Protein AF-A0A6A8AF28-F1 (afdb_monomer)

pLDDT: mean 76.99, std 12.39, range [39.91, 90.81]

Sequence (117 aa):
MWQNNVPKPSRSRRAYLQQAMFILSGMAVAGGFLVYVTRYDGDPLWLLAAALALLVPCGQNLMFAYEACNATILSLDNPIIIVLSLVLLLLMLPLLAFFFLATMLMQAARAPSSPGP

Organism: NCBI:txid2663029

Solvent-accessible surface area (backbone atoms only — not comparable to full-atom values): 6530 Å² total; per-residue (Å²): 136,78,75,82,81,61,82,76,66,90,60,58,26,66,58,30,48,53,49,29,50,42,35,52,51,18,50,53,51,21,48,50,33,49,48,40,33,75,74,66,75,35,63,71,68,40,56,57,52,20,51,51,39,39,43,64,50,42,34,73,64,45,48,59,52,42,57,64,42,46,71,53,51,78,70,51,94,48,70,65,59,53,54,52,51,51,53,53,47,60,71,44,41,66,62,49,48,54,51,52,36,50,51,27,49,55,41,30,72,70,22,65,95,62,85,78,131

Structure (mmCIF, N/CA/C/O backbone):
data_AF-A0A6A8AF28-F1
#
_entry.id   AF-A0A6A8AF28-F1
#
loop_
_atom_site.group_PDB
_atom_site.id
_atom_site.type_symbol
_atom_site.label_atom_id
_atom_site.label_alt_id
_atom_site.label_comp_id
_atom_site.label_asym_id
_atom_site.label_entity_id
_atom_site.label_seq_id
_atom_site.pdbx_PDB_ins_code
_atom_site.Cartn_x
_atom_site.Cartn_y
_atom_site.Cartn_z
_atom_site.occupancy
_atom_site.B_iso_or_equiv
_atom_site.auth_seq_id
_atom_site.auth_comp_id
_atom_site.auth_asym_id
_atom_site.auth_atom_id
_atom_site.pdbx_PDB_model_num
ATOM 1 N N . MET A 1 1 ? -3.871 -10.413 29.870 1.00 39.91 1 MET A 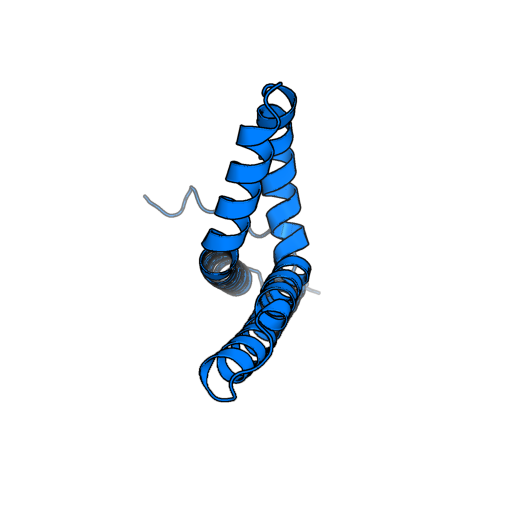N 1
ATOM 2 C CA . MET A 1 1 ? -3.239 -9.079 30.027 1.00 39.91 1 MET A CA 1
ATOM 3 C C . MET A 1 1 ? -2.865 -8.376 28.705 1.00 39.91 1 MET A C 1
ATOM 5 O O . MET A 1 1 ? -2.255 -7.324 28.765 1.00 39.91 1 MET A O 1
ATOM 9 N N . TRP A 1 2 ? -3.274 -8.855 27.516 1.00 42.66 2 TRP A N 1
ATOM 10 C CA . TRP A 1 2 ? -2.951 -8.211 26.219 1.00 42.66 2 TRP A CA 1
ATOM 11 C C . TRP A 1 2 ? -4.038 -7.260 25.670 1.00 42.66 2 TRP A C 1
ATOM 13 O O . TRP A 1 2 ? -3.865 -6.657 24.617 1.00 42.66 2 TRP A O 1
ATOM 23 N N . GLN A 1 3 ? -5.176 -7.112 26.359 1.00 44.81 3 GLN A N 1
ATOM 24 C CA . GLN A 1 3 ? -6.304 -6.305 25.870 1.00 44.81 3 GLN A CA 1
ATOM 25 C C . GLN A 1 3 ? -6.135 -4.788 26.069 1.00 44.81 3 GLN A C 1
ATOM 27 O O . GLN A 1 3 ? -6.837 -4.027 25.411 1.00 44.81 3 GLN A O 1
ATOM 32 N N . ASN A 1 4 ? -5.193 -4.340 26.908 1.00 45.94 4 ASN A N 1
ATOM 33 C CA . ASN A 1 4 ? -5.096 -2.930 27.311 1.00 45.94 4 ASN A CA 1
ATOM 34 C C . ASN A 1 4 ? -4.277 -2.033 26.365 1.00 45.94 4 ASN A C 1
ATOM 36 O O . ASN A 1 4 ? -4.370 -0.818 26.487 1.00 45.94 4 ASN A O 1
ATOM 40 N N . ASN A 1 5 ? -3.525 -2.594 25.411 1.00 57.06 5 ASN A N 1
ATOM 41 C CA . ASN A 1 5 ? -2.678 -1.805 24.500 1.00 57.06 5 ASN A CA 1
ATOM 42 C C . ASN A 1 5 ? -3.291 -1.579 23.113 1.00 57.06 5 ASN A C 1
ATOM 44 O O . ASN A 1 5 ? -2.654 -0.970 22.257 1.00 57.06 5 ASN A O 1
ATOM 48 N N . VAL A 1 6 ? -4.506 -2.074 22.853 1.00 57.19 6 VAL A N 1
ATOM 49 C CA . VAL A 1 6 ? -5.148 -1.834 21.556 1.00 57.19 6 VAL A CA 1
ATOM 50 C C . VAL A 1 6 ? -5.965 -0.545 21.641 1.00 57.19 6 VAL A C 1
ATOM 52 O O . VAL A 1 6 ? -6.866 -0.472 22.482 1.00 57.19 6 VAL A O 1
ATOM 55 N N . PRO A 1 7 ? -5.686 0.461 20.793 1.00 63.12 7 PRO A N 1
ATOM 56 C CA . PRO A 1 7 ? -6.387 1.736 20.836 1.00 63.12 7 PRO A CA 1
ATOM 57 C C . PRO A 1 7 ? -7.897 1.536 20.675 1.00 63.12 7 PRO A C 1
ATOM 59 O O . PRO A 1 7 ? -8.357 0.760 19.831 1.00 63.12 7 PRO 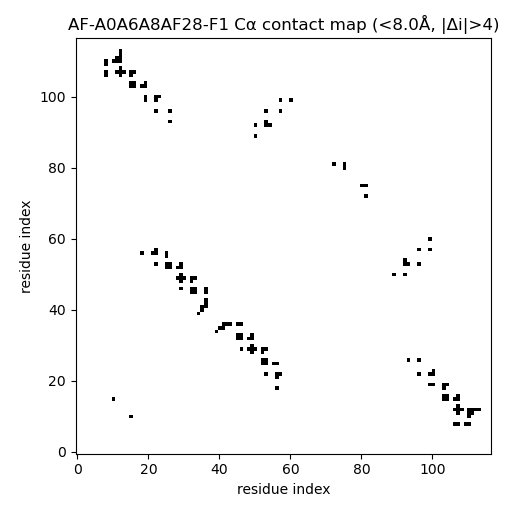A O 1
ATOM 62 N N . LYS A 1 8 ? -8.674 2.232 21.514 1.00 67.31 8 LYS A N 1
ATOM 63 C CA . LYS A 1 8 ? -10.135 2.270 21.392 1.00 67.31 8 LYS A CA 1
ATOM 64 C C . LYS A 1 8 ? -10.510 2.886 20.034 1.00 67.31 8 LYS A C 1
ATOM 66 O O . LYS A 1 8 ? -9.843 3.828 19.605 1.00 67.31 8 LYS A O 1
ATOM 71 N N . PRO A 1 9 ? -11.555 2.376 19.358 1.00 64.00 9 PRO A N 1
ATOM 72 C CA . PRO A 1 9 ? -11.975 2.901 18.064 1.00 64.00 9 PRO A CA 1
ATOM 73 C C . PRO A 1 9 ? -12.363 4.379 18.198 1.00 64.00 9 PRO A C 1
ATOM 75 O O . PRO A 1 9 ? -13.214 4.728 19.013 1.00 64.00 9 PRO A O 1
ATOM 78 N N . SER A 1 10 ? -11.720 5.240 17.409 1.00 69.56 10 SER A N 1
ATOM 79 C CA . SER A 1 10 ? -11.935 6.694 17.405 1.00 69.56 10 SER A CA 1
ATOM 80 C C . SER A 1 10 ? -12.983 7.141 16.384 1.00 69.56 10 SER A C 1
ATOM 82 O O . SER A 1 10 ? -13.459 8.273 16.439 1.00 69.56 10 SER A O 1
ATOM 84 N N . ARG A 1 11 ? -13.346 6.261 15.442 1.00 73.25 11 ARG A N 1
ATOM 85 C CA . ARG A 1 11 ? -14.316 6.518 14.369 1.00 73.25 11 ARG A CA 1
ATOM 86 C C . ARG A 1 11 ? -15.479 5.527 14.411 1.00 73.25 11 ARG A C 1
ATOM 88 O O . ARG A 1 11 ? -15.423 4.484 15.061 1.00 73.25 11 ARG A O 1
ATOM 95 N N . SER A 1 12 ? -16.547 5.847 13.681 1.00 79.56 12 SER A N 1
ATOM 96 C CA . SER A 1 12 ? -17.684 4.942 13.509 1.00 79.56 12 SER A CA 1
ATOM 97 C C . SER A 1 12 ? -17.285 3.697 12.707 1.00 79.56 12 SER A C 1
ATOM 99 O O . SER A 1 12 ? -16.434 3.751 11.816 1.00 79.56 12 SER A O 1
ATOM 101 N N . ARG A 1 13 ? -17.948 2.563 12.974 1.00 80.56 13 ARG A N 1
ATOM 102 C CA . ARG A 1 13 ? -17.718 1.291 12.265 1.00 80.56 13 ARG A CA 1
ATOM 103 C C . ARG A 1 13 ? -17.780 1.431 10.739 1.00 80.56 13 ARG A C 1
ATOM 105 O O . ARG A 1 13 ? -16.998 0.802 10.033 1.00 80.56 13 ARG A O 1
ATOM 112 N N . ARG A 1 14 ? -18.686 2.279 10.234 1.00 83.19 14 ARG A N 1
ATOM 113 C CA . ARG A 1 14 ? -18.848 2.547 8.796 1.00 83.19 14 ARG A CA 1
ATOM 114 C C . ARG A 1 14 ? -17.599 3.173 8.179 1.00 83.19 14 ARG A C 1
ATOM 116 O O . ARG A 1 14 ? -17.202 2.746 7.104 1.00 83.19 14 ARG A O 1
ATOM 123 N N . ALA A 1 15 ? -16.959 4.118 8.868 1.00 81.94 15 ALA A N 1
ATOM 124 C CA . ALA A 1 15 ? -15.741 4.752 8.371 1.00 81.94 15 ALA A CA 1
ATOM 125 C C . ALA A 1 15 ? -14.594 3.736 8.228 1.00 81.94 15 ALA A C 1
ATOM 127 O O . ALA A 1 15 ? -13.911 3.722 7.208 1.00 81.94 15 ALA A O 1
ATOM 128 N N . TYR A 1 16 ? -14.437 2.832 9.203 1.00 81.62 16 TYR A N 1
ATOM 129 C CA . TYR A 1 16 ? -13.433 1.764 9.136 1.00 81.62 16 TYR A CA 1
ATOM 130 C C . TYR A 1 16 ? -13.690 0.776 7.999 1.00 81.62 16 TYR A C 1
ATOM 132 O O . TYR A 1 16 ? -12.762 0.411 7.282 1.00 81.62 16 TYR A O 1
ATOM 140 N N . LEU A 1 17 ? -14.947 0.371 7.796 1.00 85.00 17 LEU A N 1
ATOM 141 C CA . LEU A 1 17 ? -15.315 -0.514 6.689 1.00 85.00 17 LEU A CA 1
ATOM 142 C C . LEU A 1 17 ? -15.129 0.161 5.328 1.00 85.00 17 LEU A C 1
ATOM 144 O O . LEU A 1 17 ? -14.629 -0.473 4.405 1.00 85.00 17 LEU A O 1
ATOM 148 N N . GLN A 1 18 ? -15.480 1.441 5.202 1.00 88.00 18 GLN A N 1
ATOM 149 C CA . GLN A 1 18 ? -15.272 2.194 3.967 1.00 88.00 18 GLN A CA 1
ATOM 150 C C . GLN A 1 18 ? -13.779 2.315 3.639 1.00 88.00 18 GLN A C 1
ATOM 152 O O . GLN A 1 18 ? -13.383 2.099 2.496 1.00 88.00 18 GLN A O 1
ATOM 157 N N . GLN A 1 19 ? -12.939 2.579 4.643 1.00 84.94 19 GLN A N 1
ATOM 158 C CA . GLN A 1 19 ? -11.491 2.636 4.461 1.00 84.94 19 GLN A CA 1
ATOM 159 C C . GLN A 1 19 ? -10.898 1.256 4.131 1.00 84.94 19 GLN A C 1
ATOM 161 O O . GLN A 1 19 ? -10.059 1.153 3.239 1.00 84.94 19 GLN A O 1
ATOM 166 N N . ALA A 1 20 ? -11.377 0.185 4.772 1.00 86.75 20 ALA A N 1
ATOM 167 C CA . ALA A 1 20 ? -10.982 -1.184 4.442 1.00 86.75 20 ALA A CA 1
ATOM 168 C C . ALA A 1 20 ? -11.359 -1.558 2.998 1.00 86.75 20 ALA A C 1
ATOM 170 O O . ALA A 1 20 ? -10.529 -2.100 2.274 1.00 86.75 20 ALA A O 1
ATOM 171 N N . MET A 1 21 ? -12.572 -1.216 2.552 1.00 87.19 21 MET A N 1
ATOM 172 C CA . MET A 1 21 ? -13.012 -1.422 1.165 1.00 87.19 21 MET A CA 1
ATOM 173 C C . MET A 1 21 ? -12.146 -0.644 0.173 1.00 87.19 21 MET A C 1
ATOM 175 O O . MET A 1 21 ? -11.800 -1.165 -0.885 1.00 87.19 21 MET A O 1
ATOM 179 N N . PHE A 1 22 ? -11.753 0.581 0.523 1.00 88.31 22 PHE A N 1
ATOM 180 C CA . PHE A 1 22 ? -10.891 1.397 -0.324 1.00 88.31 22 PHE A CA 1
ATOM 181 C C . PHE A 1 22 ? -9.485 0.786 -0.461 1.00 88.31 22 PHE A C 1
ATOM 183 O O . PHE A 1 22 ? -8.991 0.640 -1.579 1.00 88.31 22 PHE A O 1
ATOM 190 N N . ILE A 1 23 ? -8.888 0.314 0.641 1.00 87.31 23 ILE A N 1
ATOM 191 C CA . ILE A 1 23 ? -7.617 -0.436 0.626 1.00 87.31 23 ILE A CA 1
ATOM 192 C C . ILE A 1 23 ? -7.745 -1.715 -0.206 1.00 87.31 23 ILE A C 1
ATOM 194 O O . ILE A 1 23 ? -6.905 -1.965 -1.070 1.00 87.31 23 ILE A O 1
ATOM 198 N N . LEU A 1 24 ? -8.819 -2.484 -0.011 1.00 89.19 24 LEU A N 1
ATOM 199 C CA . LEU A 1 24 ? -9.080 -3.707 -0.771 1.00 89.19 24 LEU A CA 1
ATOM 200 C C . LEU A 1 24 ? -9.169 -3.427 -2.280 1.00 89.19 24 LEU A C 1
ATOM 202 O O . LEU A 1 24 ? -8.598 -4.165 -3.081 1.00 89.19 24 LEU A O 1
ATOM 206 N N . SER A 1 25 ? -9.846 -2.343 -2.669 1.00 89.19 25 SER A N 1
ATOM 207 C CA . SER A 1 25 ? -9.966 -1.944 -4.074 1.00 89.19 25 SER A CA 1
ATOM 208 C C . SER A 1 25 ? -8.614 -1.567 -4.686 1.00 89.19 25 SER A C 1
ATOM 210 O O . SER A 1 25 ? -8.296 -2.023 -5.782 1.00 89.19 25 SER A O 1
ATOM 212 N N . GLY A 1 26 ? -7.771 -0.833 -3.951 1.00 87.69 26 GLY A N 1
ATOM 213 C CA . GLY A 1 26 ? -6.414 -0.510 -4.394 1.00 87.69 26 GLY A CA 1
ATOM 214 C C . GLY A 1 26 ? -5.542 -1.750 -4.553 1.00 87.69 26 GLY A C 1
ATOM 215 O O . GLY A 1 26 ? -4.828 -1.878 -5.544 1.00 87.69 26 GLY A O 1
ATOM 216 N N . MET A 1 27 ? -5.654 -2.708 -3.628 1.00 88.56 27 MET A N 1
ATOM 217 C CA . MET A 1 27 ? -4.955 -3.992 -3.727 1.00 88.56 27 MET A CA 1
ATOM 218 C C . MET A 1 27 ? -5.408 -4.815 -4.933 1.00 88.56 27 MET A C 1
ATOM 220 O O . MET A 1 27 ? -4.567 -5.404 -5.609 1.00 88.56 27 MET A O 1
ATOM 224 N N . ALA A 1 28 ? -6.709 -4.842 -5.231 1.00 90.81 28 ALA A N 1
ATOM 225 C CA . ALA A 1 28 ? -7.232 -5.539 -6.403 1.00 90.81 28 ALA A CA 1
ATOM 226 C C . ALA A 1 28 ? -6.703 -4.922 -7.710 1.00 90.81 28 ALA A C 1
ATOM 228 O O . ALA A 1 28 ? -6.249 -5.650 -8.593 1.00 90.81 28 ALA A O 1
ATOM 229 N N . VAL A 1 29 ? -6.695 -3.589 -7.810 1.00 90.75 29 VAL A N 1
ATOM 230 C CA . VAL A 1 29 ? -6.157 -2.863 -8.973 1.00 90.75 29 VAL A CA 1
ATOM 231 C C . VAL A 1 29 ? -4.651 -3.095 -9.122 1.00 90.75 29 VAL A C 1
ATOM 233 O O . VAL A 1 29 ? -4.188 -3.446 -10.206 1.00 90.75 29 VAL A O 1
ATOM 236 N N . ALA A 1 30 ? -3.887 -2.976 -8.034 1.00 88.94 30 ALA A N 1
ATOM 237 C CA . ALA A 1 30 ? -2.450 -3.235 -8.039 1.00 88.94 30 ALA A CA 1
ATOM 238 C C . ALA A 1 30 ? -2.126 -4.689 -8.416 1.00 88.94 30 ALA A C 1
ATOM 240 O O . ALA A 1 30 ? -1.203 -4.934 -9.192 1.00 88.94 30 ALA A O 1
ATOM 241 N N . GLY A 1 31 ? -2.920 -5.648 -7.932 1.00 87.81 31 GLY A N 1
ATOM 242 C CA . GLY A 1 31 ? -2.836 -7.049 -8.342 1.00 87.81 31 GLY A CA 1
ATOM 243 C C . GLY A 1 31 ? -3.119 -7.237 -9.834 1.00 87.81 31 GLY A C 1
ATOM 244 O O . GLY A 1 31 ? -2.393 -7.970 -10.501 1.00 87.81 31 GLY A O 1
ATOM 245 N N . GLY A 1 32 ? -4.111 -6.529 -10.379 1.00 88.75 32 GLY A N 1
ATOM 246 C CA . GLY A 1 32 ? -4.404 -6.516 -11.813 1.00 88.75 32 GLY A CA 1
ATOM 247 C C . GLY A 1 32 ? -3.220 -6.030 -12.651 1.00 88.75 32 GLY A C 1
ATOM 248 O O . GLY A 1 32 ? -2.836 -6.698 -13.610 1.00 88.75 32 GLY A O 1
ATOM 249 N N . PHE A 1 33 ? -2.583 -4.927 -12.251 1.00 89.06 33 PHE A N 1
ATOM 250 C CA . PHE A 1 33 ? -1.373 -4.432 -12.915 1.00 89.06 33 PHE A CA 1
ATOM 251 C C . PHE A 1 33 ? -0.191 -5.393 -12.784 1.00 89.06 33 PHE A C 1
ATOM 253 O O . PHE A 1 33 ? 0.528 -5.605 -13.757 1.00 89.06 33 PHE A O 1
ATOM 260 N N . LEU A 1 34 ? -0.013 -6.031 -11.625 1.00 87.38 34 LEU A N 1
ATOM 261 C CA . LEU A 1 34 ? 1.029 -7.041 -11.442 1.00 87.38 34 LEU A CA 1
ATOM 262 C C . LEU A 1 34 ? 0.831 -8.224 -12.401 1.00 87.38 34 LEU A C 1
ATOM 264 O O . LEU A 1 34 ? 1.782 -8.669 -13.042 1.00 87.38 34 LEU A O 1
ATOM 268 N N . VAL A 1 35 ? -0.401 -8.722 -12.531 1.00 89.69 35 VAL A N 1
ATOM 269 C CA . VAL A 1 35 ? -0.729 -9.794 -13.483 1.00 89.69 35 VAL A CA 1
ATOM 270 C C . VAL A 1 35 ? -0.507 -9.321 -14.916 1.00 89.69 35 VAL A C 1
ATOM 272 O O . VAL A 1 35 ? 0.065 -10.065 -15.703 1.00 89.69 35 VAL A O 1
ATOM 275 N N . TYR A 1 36 ? -0.896 -8.089 -15.250 1.00 89.19 36 TYR A N 1
ATOM 276 C CA . TYR A 1 36 ? -0.660 -7.513 -16.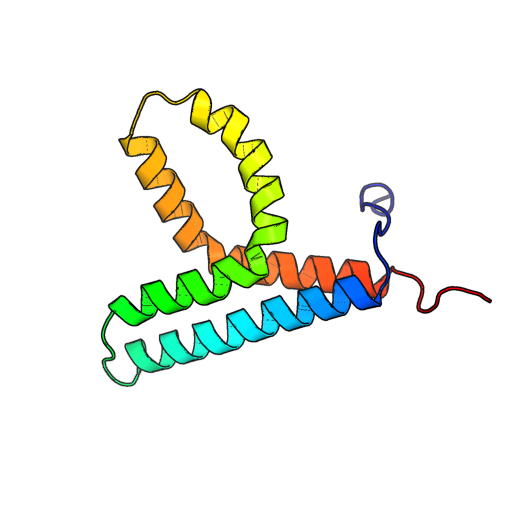573 1.00 89.19 36 TYR A CA 1
ATOM 277 C C . TYR A 1 36 ? 0.832 -7.511 -16.940 1.00 89.19 36 TYR A C 1
ATOM 279 O O . TYR A 1 36 ? 1.217 -8.044 -17.976 1.00 89.19 36 TYR A O 1
ATOM 287 N N . VAL A 1 37 ? 1.686 -7.010 -16.048 1.00 90.19 37 VAL A N 1
ATOM 288 C CA . VAL A 1 37 ? 3.141 -6.973 -16.262 1.00 90.19 37 VAL A CA 1
ATOM 289 C C . VAL A 1 37 ? 3.734 -8.382 -16.340 1.00 90.19 37 VAL A C 1
ATOM 291 O O . VAL A 1 37 ? 4.508 -8.677 -17.240 1.00 90.19 37 VAL A O 1
ATOM 294 N N . THR A 1 38 ? 3.362 -9.274 -15.419 1.00 88.69 38 THR A N 1
ATOM 295 C CA . THR A 1 38 ? 4.000 -10.600 -15.293 1.00 88.69 38 THR A CA 1
ATOM 296 C C . THR A 1 38 ? 3.497 -11.645 -16.285 1.00 88.69 38 THR A C 1
ATOM 298 O O . THR A 1 38 ? 4.218 -12.597 -16.572 1.00 88.69 38 THR A O 1
ATOM 301 N N . ARG A 1 39 ? 2.251 -11.535 -16.762 1.00 90.44 39 ARG A N 1
ATOM 302 C CA . ARG A 1 39 ? 1.630 -12.527 -17.660 1.00 90.44 39 ARG A CA 1
ATOM 303 C C . ARG A 1 39 ? 1.503 -12.063 -19.099 1.00 90.44 39 ARG A C 1
ATOM 305 O O . ARG A 1 39 ? 1.383 -12.920 -19.967 1.00 90.44 39 ARG A O 1
ATOM 312 N N . TYR A 1 40 ? 1.489 -10.757 -19.337 1.00 89.00 40 TYR A N 1
ATOM 313 C CA . TYR A 1 40 ? 1.261 -10.190 -20.665 1.00 89.00 40 TYR A CA 1
ATOM 314 C C . TYR A 1 40 ? 2.434 -9.330 -21.143 1.00 89.00 40 TYR A C 1
ATOM 316 O O . TYR A 1 40 ? 2.253 -8.543 -22.067 1.00 89.00 40 TYR A O 1
ATOM 324 N N . ASP A 1 41 ? 3.605 -9.454 -20.503 1.00 87.50 41 ASP A N 1
ATOM 325 C CA . ASP A 1 41 ? 4.801 -8.643 -20.778 1.00 87.50 41 ASP A CA 1
ATOM 326 C C . ASP A 1 41 ? 4.488 -7.139 -20.834 1.00 87.50 41 ASP A C 1
ATOM 328 O O . ASP A 1 41 ? 5.018 -6.378 -21.646 1.00 87.50 41 ASP A O 1
ATOM 332 N N . GLY A 1 42 ? 3.564 -6.710 -19.968 1.00 81.69 42 GLY A N 1
ATOM 333 C CA . GLY A 1 42 ? 3.173 -5.317 -19.852 1.00 81.69 42 GLY A CA 1
ATOM 334 C C . GLY A 1 42 ? 4.352 -4.439 -19.441 1.00 81.69 42 GLY A C 1
ATOM 335 O O . GLY A 1 42 ? 5.234 -4.865 -18.698 1.00 81.69 42 GLY A O 1
ATOM 336 N N . ASP A 1 43 ? 4.336 -3.186 -19.893 1.00 90.56 43 ASP A N 1
ATOM 337 C CA . ASP A 1 43 ? 5.380 -2.210 -19.579 1.00 90.56 43 ASP A CA 1
ATOM 338 C C . ASP A 1 43 ? 5.636 -2.132 -18.054 1.00 90.56 43 ASP A C 1
ATOM 340 O O . ASP A 1 43 ? 4.680 -1.969 -17.285 1.00 90.56 43 ASP A O 1
ATOM 344 N N . PRO A 1 44 ? 6.893 -2.222 -17.577 1.00 84.31 44 PRO A N 1
ATOM 345 C CA . PRO A 1 44 ? 7.215 -2.113 -16.155 1.00 84.31 44 PRO A CA 1
ATOM 346 C C . PRO A 1 44 ? 6.754 -0.793 -15.518 1.00 84.31 44 PRO A C 1
ATOM 348 O O . PRO A 1 44 ? 6.600 -0.740 -14.296 1.00 84.31 44 PRO A O 1
ATOM 351 N N . LEU A 1 45 ? 6.454 0.253 -16.298 1.00 87.88 45 LEU A N 1
ATOM 352 C CA . LEU A 1 45 ? 5.794 1.470 -15.808 1.00 87.88 45 LEU A CA 1
ATOM 353 C C . LEU A 1 45 ? 4.457 1.182 -15.101 1.00 87.88 45 LEU A C 1
ATOM 355 O O . LEU A 1 45 ? 4.076 1.907 -14.178 1.00 87.88 45 LEU A O 1
ATOM 359 N N . TRP A 1 46 ? 3.768 0.090 -15.444 1.00 87.12 46 TRP A N 1
ATOM 360 C CA . TRP A 1 46 ? 2.556 -0.337 -14.740 1.00 87.12 46 TRP A CA 1
ATOM 361 C C . TRP A 1 46 ? 2.818 -0.786 -13.296 1.00 87.12 46 TRP A C 1
ATOM 363 O O . TRP A 1 46 ? 1.908 -0.719 -12.470 1.00 87.12 46 TRP A O 1
ATOM 373 N N . LEU A 1 47 ? 4.052 -1.160 -12.938 1.00 83.38 47 LEU A N 1
ATOM 374 C CA . LEU A 1 47 ? 4.426 -1.415 -11.540 1.00 83.38 47 LEU A CA 1
ATOM 375 C C . LEU A 1 47 ? 4.417 -0.122 -10.715 1.00 83.38 47 LEU A C 1
ATOM 377 O O . LEU A 1 47 ? 4.006 -0.135 -9.554 1.00 83.38 47 LEU A O 1
ATOM 381 N N . LEU A 1 48 ? 4.797 1.010 -11.319 1.00 82.94 48 LEU A N 1
ATOM 382 C CA . LEU A 1 48 ? 4.674 2.318 -10.6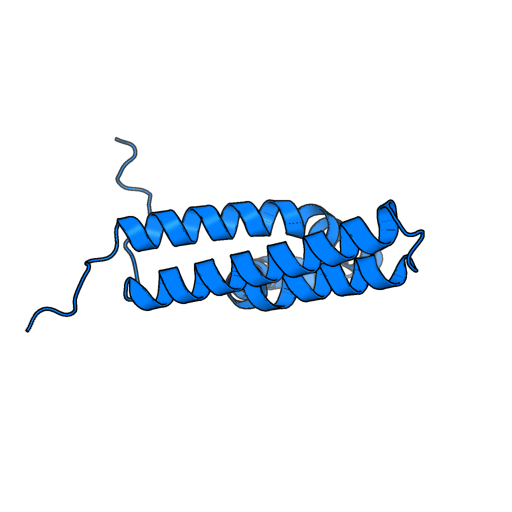75 1.00 82.94 48 LEU A CA 1
ATOM 383 C C . LEU A 1 48 ? 3.197 2.692 -10.494 1.00 82.94 48 LEU A C 1
ATOM 385 O O . LEU A 1 48 ? 2.807 3.149 -9.421 1.00 82.94 48 LEU A O 1
ATOM 389 N N . ALA A 1 49 ? 2.357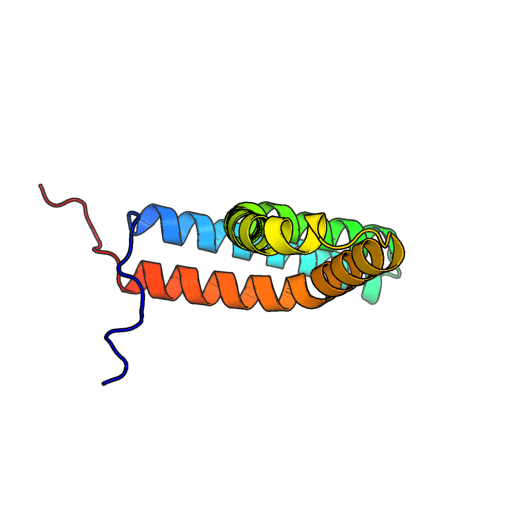 2.429 -11.500 1.00 84.81 49 ALA A N 1
ATOM 390 C CA . ALA A 1 49 ? 0.910 2.614 -11.385 1.00 84.81 49 ALA A CA 1
ATOM 391 C C . ALA A 1 49 ? 0.298 1.732 -10.279 1.00 84.81 49 ALA A C 1
ATOM 393 O O . ALA A 1 49 ? -0.556 2.200 -9.526 1.00 84.81 49 ALA A O 1
ATOM 394 N N . ALA A 1 50 ? 0.774 0.492 -10.116 1.00 84.62 50 ALA A N 1
ATOM 395 C CA . ALA A 1 50 ? 0.373 -0.398 -9.025 1.00 84.62 50 ALA A CA 1
ATOM 396 C C . ALA A 1 50 ? 0.753 0.159 -7.646 1.00 84.62 50 ALA A C 1
ATOM 398 O O . ALA A 1 50 ? -0.067 0.148 -6.726 1.00 84.62 50 ALA A O 1
ATOM 399 N N . ALA A 1 51 ? 1.965 0.701 -7.510 1.00 81.62 51 ALA A N 1
ATOM 400 C CA . ALA A 1 51 ? 2.391 1.356 -6.279 1.00 81.62 51 ALA A CA 1
ATOM 401 C C . ALA A 1 51 ? 1.532 2.593 -5.971 1.00 81.62 51 ALA A C 1
ATOM 403 O O . ALA A 1 51 ? 1.076 2.755 -4.840 1.00 81.62 51 ALA A O 1
ATOM 404 N N . LEU A 1 52 ? 1.233 3.426 -6.972 1.00 82.69 52 LEU A N 1
ATOM 405 C CA . LEU A 1 52 ? 0.351 4.587 -6.813 1.00 82.69 52 LEU A CA 1
ATOM 406 C C . LEU A 1 52 ? -1.081 4.181 -6.428 1.00 82.69 52 LEU A C 1
ATOM 408 O O . LEU A 1 52 ? -1.682 4.808 -5.552 1.00 82.69 52 LEU A O 1
ATOM 412 N N . ALA A 1 53 ? -1.604 3.099 -7.012 1.00 84.31 53 ALA A N 1
ATOM 413 C CA . ALA A 1 53 ? -2.921 2.551 -6.686 1.00 84.31 53 ALA A CA 1
ATOM 414 C C . ALA A 1 53 ? -3.025 2.050 -5.234 1.00 84.31 53 ALA A C 1
ATOM 416 O O . ALA A 1 53 ? -4.113 2.065 -4.661 1.00 84.31 53 ALA A O 1
ATOM 417 N N . LEU A 1 54 ? -1.908 1.645 -4.620 1.00 83.75 54 LEU A N 1
ATOM 418 C CA . LEU A 1 54 ? -1.824 1.314 -3.192 1.00 83.75 54 LEU A CA 1
ATOM 419 C C . LEU A 1 54 ? -1.572 2.545 -2.315 1.00 83.75 54 LEU A C 1
ATOM 421 O O . LEU A 1 54 ? -2.084 2.618 -1.195 1.00 83.75 54 LEU A O 1
ATOM 425 N N . LEU A 1 55 ? -0.809 3.516 -2.817 1.00 81.50 55 LEU A N 1
ATOM 426 C CA . LEU A 1 55 ? -0.427 4.714 -2.077 1.00 81.50 55 LEU A CA 1
ATOM 427 C C . LEU A 1 55 ? -1.643 5.574 -1.726 1.00 81.50 55 LEU A C 1
ATOM 429 O O . LEU A 1 55 ? -1.762 6.016 -0.589 1.00 81.50 55 LEU A O 1
ATOM 433 N N . VAL A 1 56 ? -2.570 5.773 -2.666 1.00 80.75 56 VAL A N 1
ATOM 434 C CA . VAL A 1 56 ? -3.784 6.582 -2.451 1.00 80.75 56 VAL A CA 1
ATOM 435 C C . VAL A 1 56 ? -4.657 6.043 -1.303 1.00 80.75 56 VAL A C 1
ATOM 437 O O . VAL A 1 56 ? -4.935 6.796 -0.367 1.00 80.75 56 VAL A O 1
ATOM 440 N N . PRO A 1 57 ? -5.073 4.761 -1.292 1.00 79.00 57 PRO A N 1
ATOM 441 C CA . PRO A 1 57 ? -5.910 4.232 -0.221 1.00 79.00 57 PRO A CA 1
ATOM 442 C C . PRO A 1 57 ? -5.168 4.024 1.100 1.00 79.00 57 PRO A C 1
ATOM 444 O O . PRO A 1 57 ? -5.779 4.137 2.165 1.00 79.00 57 PRO A O 1
ATOM 447 N N . CYS A 1 58 ? -3.859 3.762 1.062 1.00 78.94 58 CYS A N 1
ATOM 448 C CA . CYS A 1 58 ? -3.049 3.687 2.278 1.00 78.94 58 CYS A CA 1
ATOM 449 C C . CYS A 1 58 ? -2.640 5.077 2.797 1.00 78.94 58 CYS A C 1
ATOM 451 O O . CYS A 1 58 ? -2.234 5.192 3.952 1.00 78.94 58 CYS A O 1
ATOM 453 N N . GLY A 1 59 ? -2.787 6.127 1.982 1.00 72.81 59 GLY A N 1
ATOM 454 C CA . GLY A 1 59 ? -2.234 7.465 2.188 1.00 72.81 59 GLY A CA 1
ATOM 455 C C . GLY A 1 59 ? -2.634 8.119 3.503 1.00 72.81 59 GLY A C 1
ATOM 456 O O . GLY A 1 59 ? -1.780 8.678 4.174 1.00 72.81 59 GLY A O 1
ATOM 457 N N . GLN A 1 60 ? -3.888 7.981 3.947 1.00 70.44 60 GLN A N 1
ATOM 458 C CA . GLN A 1 60 ? -4.301 8.518 5.254 1.00 70.44 60 GLN A CA 1
ATOM 459 C C . GLN A 1 60 ? -3.554 7.873 6.430 1.00 70.44 60 GLN A C 1
ATOM 461 O O . GLN A 1 60 ? -3.210 8.559 7.386 1.00 70.44 60 GLN A O 1
ATOM 466 N N . ASN A 1 61 ? -3.292 6.566 6.370 1.00 69.69 61 ASN A N 1
ATOM 467 C CA . ASN A 1 61 ? -2.543 5.869 7.420 1.00 69.69 61 ASN A CA 1
ATOM 468 C C . ASN A 1 61 ? -1.037 6.124 7.284 1.00 69.69 61 ASN A C 1
ATOM 470 O O . ASN A 1 61 ? -0.322 6.223 8.278 1.00 69.69 61 ASN A O 1
ATOM 474 N N . LEU A 1 62 ? -0.571 6.271 6.043 1.00 67.44 62 LEU A N 1
ATOM 475 C CA . LEU A 1 62 ? 0.797 6.641 5.715 1.00 67.44 62 LEU A CA 1
ATOM 476 C C . LEU A 1 62 ? 1.128 8.076 6.111 1.00 67.44 62 LEU A C 1
ATOM 478 O O . LEU A 1 62 ? 2.273 8.325 6.437 1.00 67.44 62 LEU A O 1
ATOM 482 N N . MET A 1 63 ? 0.165 8.997 6.132 1.00 67.50 63 MET A N 1
ATOM 483 C CA . MET A 1 63 ? 0.391 10.388 6.532 1.00 67.50 63 MET A CA 1
ATOM 484 C C . MET A 1 63 ? 0.761 10.491 8.016 1.00 67.50 63 MET A C 1
ATOM 486 O O . MET A 1 63 ? 1.682 11.222 8.352 1.00 67.50 63 MET A O 1
ATOM 490 N N . PHE A 1 64 ? 0.154 9.675 8.885 1.00 63.16 64 PHE A N 1
ATOM 491 C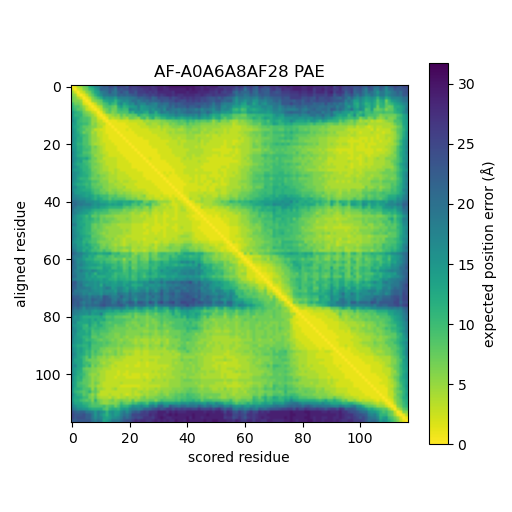 CA . PHE A 1 64 ? 0.584 9.553 10.285 1.00 63.16 64 PHE A CA 1
ATOM 492 C C . PHE A 1 64 ? 1.999 8.977 10.413 1.00 63.16 64 PHE A C 1
ATOM 494 O O . PHE A 1 64 ? 2.800 9.452 11.216 1.00 63.16 64 PHE A O 1
ATOM 501 N N . ALA A 1 65 ? 2.324 7.959 9.610 1.00 61.94 65 ALA A N 1
ATOM 502 C CA . ALA A 1 65 ? 3.677 7.408 9.567 1.00 61.94 65 ALA A CA 1
ATOM 503 C C . ALA A 1 65 ? 4.681 8.423 8.995 1.00 61.94 65 ALA A C 1
ATOM 505 O O . ALA A 1 65 ? 5.807 8.513 9.473 1.00 61.94 65 ALA A O 1
ATOM 506 N N . TYR A 1 66 ? 4.259 9.221 8.014 1.00 64.94 66 TYR A N 1
ATOM 507 C CA . TYR A 1 66 ? 5.046 10.278 7.402 1.00 64.94 66 TYR A CA 1
ATOM 508 C C . TYR A 1 66 ? 5.281 11.421 8.376 1.00 64.94 66 TYR A C 1
ATOM 510 O O . TYR A 1 66 ? 6.401 11.884 8.440 1.00 64.94 66 TYR A O 1
ATOM 518 N N . GLU A 1 67 ? 4.307 11.849 9.179 1.00 64.81 67 GLU A N 1
ATOM 519 C CA . GLU A 1 67 ? 4.526 12.853 10.231 1.00 64.81 67 GLU A CA 1
ATOM 520 C C . GLU A 1 67 ? 5.555 12.376 11.266 1.00 64.81 67 GLU A C 1
ATOM 522 O O . GLU A 1 67 ? 6.464 13.128 11.623 1.00 64.81 67 GLU A O 1
ATOM 527 N N . ALA A 1 68 ? 5.478 11.106 11.679 1.00 61.66 68 ALA A N 1
ATOM 528 C CA . ALA A 1 68 ? 6.475 10.497 12.560 1.00 61.66 68 ALA A CA 1
ATOM 529 C C . ALA A 1 68 ? 7.864 10.402 11.894 1.00 61.66 68 ALA A C 1
ATOM 531 O O . ALA A 1 68 ? 8.884 10.659 12.537 1.00 61.66 68 ALA A O 1
ATOM 532 N N . CYS A 1 69 ? 7.910 10.084 10.597 1.00 60.03 69 CYS A N 1
ATOM 533 C CA . CYS A 1 69 ? 9.141 10.064 9.811 1.00 60.03 69 CYS A CA 1
ATOM 534 C C . CYS A 1 69 ? 9.655 11.462 9.454 1.00 60.03 69 CYS A C 1
ATOM 536 O O . CYS A 1 69 ? 10.852 11.635 9.302 1.00 60.03 69 CYS A O 1
ATOM 538 N N . ASN A 1 70 ? 8.811 12.482 9.339 1.00 63.78 70 ASN A N 1
ATOM 539 C CA . ASN A 1 70 ? 9.206 13.832 8.945 1.00 63.78 70 ASN A CA 1
ATOM 540 C C . ASN A 1 70 ? 10.118 14.448 10.014 1.00 63.78 70 ASN A C 1
ATOM 542 O O . ASN A 1 70 ? 11.100 15.105 9.685 1.00 63.78 70 ASN A O 1
ATOM 546 N N . ALA A 1 71 ? 9.866 14.128 11.289 1.00 61.22 71 ALA A N 1
ATOM 547 C CA . ALA A 1 71 ? 10.754 14.473 12.399 1.00 61.22 71 ALA A CA 1
ATOM 548 C C . ALA A 1 71 ? 12.154 13.836 12.282 1.00 61.22 71 ALA A C 1
ATOM 550 O O . ALA A 1 71 ? 13.125 14.395 12.783 1.00 61.22 71 ALA A O 1
ATOM 551 N N . THR A 1 72 ? 12.273 12.685 11.613 1.00 60.09 72 THR A N 1
ATOM 552 C CA . THR A 1 72 ? 13.553 11.999 11.369 1.00 60.09 72 THR A CA 1
ATOM 553 C C . THR A 1 72 ? 14.182 12.399 10.032 1.00 60.09 72 THR A C 1
ATOM 555 O O . THR A 1 72 ? 15.388 12.592 9.968 1.00 60.09 72 THR A O 1
ATOM 558 N N . ILE A 1 73 ? 13.391 12.599 8.977 1.00 59.28 73 ILE A N 1
ATOM 559 C CA . ILE A 1 73 ? 13.847 12.960 7.626 1.00 59.28 73 ILE A CA 1
ATOM 560 C C . ILE A 1 73 ? 14.398 14.390 7.589 1.00 59.28 73 ILE A C 1
ATOM 562 O O . ILE A 1 73 ? 15.431 14.609 6.966 1.00 59.28 73 ILE A O 1
ATOM 566 N N . LEU A 1 74 ? 13.786 15.343 8.307 1.00 58.22 74 LEU A N 1
ATOM 567 C CA . LEU A 1 74 ? 14.323 16.708 8.450 1.00 58.22 74 LEU A CA 1
ATOM 568 C C . LEU A 1 74 ? 15.676 16.751 9.182 1.00 58.22 74 LEU A C 1
ATOM 570 O O . LEU A 1 74 ? 16.379 17.750 9.104 1.00 58.22 74 LEU A O 1
ATOM 574 N N . SER A 1 75 ? 16.042 15.677 9.888 1.00 60.06 75 SER A N 1
ATOM 575 C CA . SER A 1 75 ? 17.341 15.521 10.546 1.00 60.06 75 SER A CA 1
ATOM 576 C C . SER A 1 75 ? 18.403 14.888 9.634 1.00 60.06 75 SER A C 1
ATOM 578 O O . SER A 1 75 ? 19.565 14.811 10.037 1.00 60.06 75 SER A O 1
ATOM 580 N N . LEU A 1 76 ? 18.036 14.398 8.445 1.00 62.72 76 LEU A N 1
ATOM 581 C CA . LEU A 1 76 ? 18.958 13.745 7.521 1.00 62.72 76 LEU A CA 1
ATOM 582 C C . LEU A 1 76 ? 19.273 14.662 6.332 1.00 62.72 76 LEU A C 1
ATOM 584 O O . LEU A 1 76 ? 18.568 14.663 5.329 1.00 62.72 76 LEU A O 1
ATOM 588 N N . ASP A 1 77 ? 20.411 15.354 6.400 1.00 70.75 77 ASP A N 1
ATOM 589 C CA . ASP A 1 77 ? 20.943 16.210 5.321 1.00 70.75 77 ASP A CA 1
ATOM 590 C C . ASP A 1 77 ? 21.419 15.437 4.068 1.00 70.75 77 ASP A C 1
ATOM 592 O O . ASP A 1 77 ? 21.960 16.026 3.131 1.00 70.75 77 ASP A O 1
ATOM 596 N N . ASN A 1 78 ? 21.264 14.106 4.022 1.00 77.12 78 ASN A N 1
ATOM 597 C CA . ASN A 1 78 ? 21.797 13.285 2.936 1.00 77.12 78 ASN A CA 1
ATOM 598 C C . ASN A 1 78 ? 20.699 12.829 1.949 1.00 77.12 78 ASN A C 1
ATOM 600 O O . ASN A 1 78 ? 19.896 11.952 2.290 1.00 77.12 78 ASN A O 1
ATOM 604 N N . PRO A 1 79 ? 20.702 13.324 0.694 1.00 76.88 79 PRO A N 1
ATOM 605 C CA . PRO A 1 79 ? 19.676 13.001 -0.300 1.00 76.88 79 PRO A CA 1
ATOM 606 C C . PRO A 1 79 ? 19.641 11.514 -0.679 1.00 76.88 79 PRO A C 1
ATOM 608 O O . PRO A 1 79 ? 18.584 10.999 -1.042 1.00 76.88 79 PRO A O 1
ATOM 611 N N . ILE A 1 80 ? 20.761 10.793 -0.555 1.00 82.56 80 ILE A N 1
ATOM 612 C CA . ILE A 1 80 ? 20.819 9.353 -0.854 1.00 82.56 80 ILE A CA 1
ATOM 613 C C . ILE A 1 80 ? 19.933 8.572 0.116 1.00 82.56 80 ILE A C 1
ATOM 615 O O . ILE A 1 80 ? 19.218 7.657 -0.291 1.00 82.56 80 ILE A O 1
ATOM 619 N N . ILE A 1 81 ? 19.944 8.948 1.397 1.00 79.06 81 ILE A N 1
ATOM 620 C CA . ILE A 1 81 ? 19.164 8.245 2.416 1.00 79.06 81 ILE A CA 1
ATOM 621 C C . ILE A 1 81 ? 17.668 8.496 2.208 1.00 79.06 81 ILE A C 1
ATOM 623 O O . ILE A 1 81 ? 16.868 7.578 2.391 1.00 79.06 81 ILE A O 1
ATOM 627 N N . ILE A 1 82 ? 17.288 9.691 1.748 1.00 75.50 82 ILE A N 1
ATOM 628 C CA . ILE A 1 82 ? 15.900 10.017 1.391 1.00 75.50 82 ILE A CA 1
ATOM 629 C C . ILE A 1 82 ? 15.411 9.106 0.259 1.00 75.50 82 ILE A C 1
ATOM 631 O O . ILE A 1 82 ? 14.368 8.465 0.390 1.00 75.50 82 ILE A O 1
ATOM 635 N N . VAL A 1 83 ? 16.185 8.990 -0.826 1.00 80.00 83 VAL A N 1
ATOM 636 C CA . VAL A 1 83 ? 15.833 8.125 -1.966 1.00 80.00 83 VAL A CA 1
ATOM 637 C C . VAL A 1 83 ? 15.760 6.659 -1.540 1.00 80.00 83 VAL A C 1
ATOM 639 O O . VAL A 1 83 ? 14.786 5.979 -1.859 1.00 80.00 83 VAL A O 1
ATOM 642 N N . LEU A 1 84 ? 16.742 6.175 -0.774 1.00 82.44 84 LEU A N 1
ATOM 643 C CA . LEU A 1 84 ? 16.761 4.798 -0.279 1.00 82.44 84 LEU A CA 1
ATOM 644 C C . LEU A 1 84 ? 15.542 4.497 0.606 1.00 82.44 84 LEU A C 1
ATOM 646 O O . LEU A 1 84 ? 14.912 3.451 0.456 1.00 82.44 84 LEU A O 1
ATOM 650 N N . SER A 1 85 ? 15.182 5.429 1.491 1.00 76.69 85 SER A N 1
ATOM 651 C CA . SER A 1 85 ? 14.019 5.302 2.3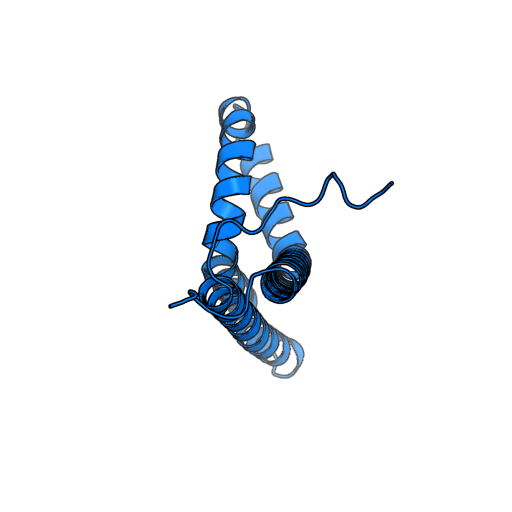76 1.00 76.69 85 SER A CA 1
ATOM 652 C C . SER A 1 85 ? 12.715 5.254 1.582 1.00 76.69 85 SER A C 1
ATOM 654 O O . SER A 1 85 ? 11.844 4.441 1.883 1.00 76.69 85 SER A O 1
ATOM 656 N N . LEU A 1 86 ? 12.594 6.072 0.532 1.00 77.00 86 LEU A N 1
ATOM 657 C CA . LEU A 1 86 ? 11.430 6.073 -0.353 1.00 77.00 86 LEU A CA 1
ATOM 658 C C . LEU A 1 86 ? 11.311 4.759 -1.141 1.00 77.00 86 LEU A C 1
ATOM 660 O O . LEU A 1 86 ? 10.226 4.186 -1.218 1.00 77.00 86 LEU A O 1
ATOM 664 N N . VAL A 1 87 ? 12.420 4.243 -1.675 1.00 81.31 87 VAL A N 1
ATOM 665 C CA . VAL A 1 87 ? 12.448 2.944 -2.370 1.00 81.31 87 VAL A CA 1
ATOM 666 C C . VAL A 1 87 ? 12.065 1.808 -1.419 1.00 81.31 87 VAL A C 1
ATOM 668 O O . VAL A 1 87 ? 11.233 0.968 -1.766 1.00 81.31 87 VAL A O 1
ATOM 671 N N . LEU A 1 88 ? 12.613 1.803 -0.200 1.00 83.44 88 LEU A N 1
ATOM 672 C CA . LEU A 1 88 ? 12.274 0.815 0.824 1.00 83.44 88 LEU A CA 1
ATOM 673 C C . LEU A 1 88 ? 10.790 0.892 1.214 1.00 83.44 88 LEU A C 1
ATOM 675 O O . LEU A 1 88 ? 10.135 -0.140 1.357 1.00 83.44 88 LEU A O 1
ATOM 679 N N . LEU A 1 89 ? 10.245 2.105 1.339 1.00 80.94 89 LEU A N 1
ATOM 680 C CA . LEU A 1 89 ? 8.828 2.330 1.612 1.00 80.94 89 LEU A CA 1
ATOM 681 C C . LEU A 1 89 ? 7.945 1.770 0.493 1.00 80.94 89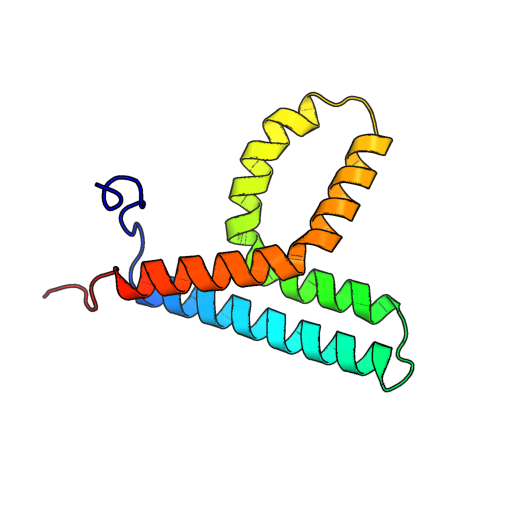 LEU A C 1
ATOM 683 O O . LEU A 1 89 ? 6.973 1.077 0.787 1.00 80.94 89 LEU A O 1
ATOM 687 N N . LEU A 1 90 ? 8.291 2.023 -0.774 1.00 79.81 90 LEU A N 1
ATOM 688 C CA . LEU A 1 90 ? 7.579 1.470 -1.931 1.00 79.81 90 LEU A CA 1
ATOM 689 C C . LEU A 1 90 ? 7.605 -0.066 -1.942 1.00 79.81 90 LEU A C 1
ATOM 691 O O . LEU A 1 90 ? 6.581 -0.691 -2.212 1.00 79.81 90 LEU A O 1
ATOM 695 N N . LEU A 1 91 ? 8.744 -0.673 -1.603 1.00 81.69 91 LEU A N 1
ATOM 696 C CA . LEU A 1 91 ? 8.894 -2.129 -1.488 1.00 81.69 91 LEU A CA 1
ATOM 697 C C . LEU A 1 91 ? 8.045 -2.723 -0.356 1.00 81.69 91 LEU A C 1
ATOM 699 O O . LEU A 1 91 ? 7.478 -3.804 -0.509 1.00 81.69 91 LEU A O 1
ATOM 703 N N . MET A 1 92 ? 7.936 -2.018 0.770 1.00 84.38 92 MET A N 1
ATOM 704 C CA . MET A 1 92 ? 7.145 -2.452 1.928 1.00 84.38 92 MET A CA 1
ATOM 705 C C . MET A 1 92 ? 5.653 -2.120 1.801 1.00 84.38 92 MET A C 1
ATOM 707 O O . MET A 1 92 ? 4.837 -2.684 2.532 1.00 84.38 92 MET A O 1
ATOM 711 N N . LEU A 1 93 ? 5.278 -1.239 0.870 1.00 83.50 93 LEU A N 1
ATOM 712 C CA . LEU A 1 93 ? 3.912 -0.772 0.633 1.00 83.50 93 LEU A CA 1
ATOM 713 C C . LEU A 1 93 ? 2.864 -1.893 0.496 1.00 83.50 93 LEU A C 1
ATOM 715 O O . LEU A 1 93 ? 1.831 -1.794 1.160 1.00 83.50 93 LEU A O 1
ATOM 719 N N . PRO A 1 94 ? 3.078 -2.971 -0.289 1.00 81.94 94 PRO A N 1
ATOM 720 C CA . PRO A 1 94 ? 2.117 -4.072 -0.354 1.00 81.94 94 PRO A CA 1
ATOM 721 C C . PRO A 1 94 ? 1.920 -4.746 1.008 1.00 81.94 94 PRO A C 1
ATOM 723 O O . PRO A 1 94 ? 0.788 -5.020 1.398 1.00 81.94 94 PRO A O 1
ATOM 726 N N . LEU A 1 95 ? 2.997 -4.957 1.769 1.00 86.38 95 LEU A N 1
ATOM 727 C CA . LEU A 1 95 ? 2.935 -5.576 3.096 1.00 86.38 95 LEU A CA 1
ATOM 728 C C . LEU A 1 95 ? 2.190 -4.674 4.098 1.00 86.38 95 LEU A C 1
ATOM 730 O O . LEU A 1 95 ? 1.334 -5.134 4.856 1.00 86.38 95 LEU A O 1
ATOM 734 N N . LEU A 1 96 ? 2.467 -3.369 4.041 1.00 85.12 96 LEU A N 1
ATOM 735 C CA . LEU A 1 96 ? 1.771 -2.328 4.799 1.00 85.12 96 LEU A CA 1
ATOM 736 C C . LEU A 1 96 ? 0.279 -2.265 4.460 1.00 85.12 96 LEU A C 1
ATOM 738 O O . LEU A 1 96 ? -0.537 -2.128 5.369 1.00 85.12 96 LEU A O 1
ATOM 742 N N . ALA A 1 97 ? -0.102 -2.416 3.189 1.00 84.56 97 ALA A N 1
ATOM 743 C CA . ALA A 1 97 ? -1.504 -2.427 2.775 1.00 84.56 97 ALA A CA 1
ATOM 744 C C . ALA A 1 97 ? -2.282 -3.578 3.436 1.00 84.56 97 ALA A C 1
ATOM 746 O O . ALA A 1 97 ? -3.359 -3.349 3.992 1.00 84.56 97 ALA A O 1
ATOM 747 N N . PHE A 1 98 ? -1.708 -4.788 3.476 1.00 86.75 98 PHE A N 1
ATOM 748 C CA . PHE A 1 98 ? -2.292 -5.919 4.209 1.00 86.75 98 PHE A CA 1
ATOM 749 C C . PHE A 1 98 ? -2.415 -5.633 5.710 1.00 86.75 98 PHE A C 1
ATOM 751 O O . PHE A 1 98 ? -3.458 -5.903 6.312 1.00 86.75 98 PHE A O 1
ATOM 758 N N . PHE A 1 99 ? -1.377 -5.057 6.318 1.00 86.88 99 PHE A N 1
ATOM 759 C CA . PHE A 1 99 ? -1.401 -4.691 7.733 1.00 86.88 99 PHE A CA 1
ATOM 760 C C . PHE A 1 99 ? -2.484 -3.641 8.041 1.00 86.88 99 PHE A C 1
ATOM 762 O O . PHE A 1 99 ? -3.253 -3.787 8.997 1.00 86.88 99 PHE A O 1
ATOM 769 N N . PHE A 1 100 ? -2.614 -2.606 7.208 1.00 85.56 100 PHE A N 1
ATOM 770 C CA . PHE A 1 100 ? -3.658 -1.594 7.358 1.00 85.56 100 PHE A CA 1
ATOM 771 C C . PHE A 1 100 ? -5.054 -2.172 7.151 1.00 85.56 100 PHE A C 1
ATOM 773 O O . PHE A 1 100 ? -5.956 -1.866 7.927 1.00 85.56 100 PHE A O 1
ATOM 780 N N . LEU A 1 101 ? -5.237 -3.059 6.176 1.00 85.88 101 LEU A N 1
ATOM 781 C CA . LEU A 1 101 ? -6.508 -3.751 5.985 1.00 85.88 101 LEU A CA 1
ATOM 782 C C . LEU A 1 101 ? -6.895 -4.550 7.239 1.00 85.88 101 LEU A C 1
ATOM 784 O O . LEU A 1 101 ? -8.010 -4.412 7.744 1.00 85.88 101 LEU A O 1
ATOM 788 N N . ALA A 1 102 ? -5.962 -5.335 7.784 1.00 86.56 102 ALA A N 1
ATOM 789 C CA . ALA A 1 102 ? -6.198 -6.142 8.978 1.00 86.56 102 ALA A CA 1
ATOM 790 C C . ALA A 1 102 ? -6.544 -5.276 10.198 1.00 86.56 102 ALA A C 1
ATOM 792 O O . ALA A 1 102 ? -7.515 -5.555 10.904 1.00 86.56 102 ALA A O 1
ATOM 793 N N . THR A 1 103 ? -5.796 -4.196 10.430 1.00 84.38 103 THR A N 1
ATOM 794 C CA . THR A 1 103 ? -6.065 -3.282 11.551 1.00 84.38 103 THR A CA 1
ATOM 795 C C . THR A 1 103 ? -7.408 -2.565 11.399 1.00 84.38 103 THR A C 1
ATOM 797 O O . THR A 1 103 ? -8.150 -2.488 12.379 1.00 84.38 103 THR A O 1
ATOM 800 N N . MET A 1 104 ? -7.784 -2.129 10.192 1.00 83.81 104 MET A N 1
ATOM 801 C CA . MET A 1 104 ? -9.091 -1.512 9.924 1.00 83.81 104 MET A CA 1
ATOM 802 C C . MET A 1 104 ? -10.247 -2.492 10.143 1.00 83.81 104 MET A C 1
ATOM 804 O O . MET A 1 104 ? -11.249 -2.129 10.759 1.00 83.81 104 MET A O 1
ATOM 808 N N . LEU A 1 105 ? -10.102 -3.751 9.721 1.00 85.62 105 LEU A N 1
ATOM 809 C CA . LEU A 1 105 ? -11.101 -4.796 9.969 1.00 85.62 105 LEU A CA 1
ATOM 810 C C . LEU A 1 105 ? -11.224 -5.130 11.461 1.00 85.62 105 LEU A C 1
ATOM 812 O O . LEU A 1 105 ? -12.338 -5.249 11.975 1.00 85.62 105 LEU A O 1
ATOM 816 N N . MET A 1 106 ? -10.104 -5.217 12.185 1.00 84.56 106 MET A N 1
ATOM 817 C CA . MET A 1 106 ? -10.122 -5.407 13.639 1.00 84.56 106 MET A CA 1
ATOM 818 C C . MET A 1 106 ? -10.781 -4.224 14.360 1.00 84.56 106 MET A C 1
ATOM 820 O O . MET A 1 106 ? -11.563 -4.437 15.288 1.00 84.56 106 MET A O 1
ATOM 824 N N . GLN A 1 107 ? -10.508 -2.987 13.935 1.00 81.81 107 GLN A N 1
ATOM 825 C CA . GLN A 1 107 ? -11.150 -1.792 14.493 1.00 81.81 107 GLN A CA 1
ATOM 826 C C . GLN A 1 107 ? -12.647 -1.752 14.156 1.00 81.81 107 GLN A C 1
ATOM 828 O O . GLN A 1 107 ? -13.456 -1.463 15.035 1.00 81.81 107 GLN A O 1
ATOM 833 N N . ALA A 1 108 ? -13.047 -2.150 12.946 1.00 81.94 108 ALA A N 1
ATOM 834 C CA . ALA A 1 108 ? -14.451 -2.279 12.559 1.00 81.94 108 ALA A CA 1
ATOM 835 C C . ALA A 1 108 ? -15.199 -3.370 13.345 1.00 81.94 108 ALA A C 1
ATOM 837 O O . ALA A 1 108 ? -16.385 -3.211 13.627 1.00 81.94 108 ALA A O 1
ATOM 838 N N . ALA A 1 109 ? -14.540 -4.475 13.699 1.00 82.12 109 ALA A N 1
ATOM 839 C CA . ALA A 1 109 ? -15.138 -5.533 14.516 1.00 82.12 109 ALA A CA 1
ATOM 840 C C . ALA A 1 109 ? -15.369 -5.092 15.972 1.00 82.12 109 ALA A C 1
ATOM 842 O O . ALA A 1 109 ? -16.296 -5.568 16.621 1.00 82.12 109 ALA A O 1
ATOM 843 N N . ARG A 1 110 ? -14.531 -4.177 16.478 1.00 79.06 110 ARG A N 1
ATOM 844 C CA . ARG A 1 110 ? -14.611 -3.637 17.846 1.00 79.06 110 ARG A CA 1
ATOM 845 C C . ARG A 1 110 ? -15.466 -2.375 17.956 1.00 79.06 110 ARG A C 1
ATOM 847 O O . ARG A 1 110 ? -15.882 -2.024 19.056 1.00 79.06 110 ARG A O 1
ATOM 854 N N . ALA A 1 111 ? -15.691 -1.673 16.849 1.00 75.69 111 ALA A N 1
ATOM 855 C CA . ALA A 1 111 ? -16.515 -0.475 16.821 1.00 75.69 111 ALA A CA 1
ATOM 856 C C . ALA A 1 111 ? -18.009 -0.842 16.946 1.00 75.69 111 ALA A C 1
ATOM 858 O O . ALA A 1 111 ? -18.462 -1.791 16.297 1.00 75.69 111 ALA A O 1
ATOM 859 N N . PRO A 1 112 ? -18.799 -0.095 17.739 1.00 66.31 112 PRO A N 1
ATOM 860 C CA . PRO A 1 112 ? -20.226 -0.358 17.900 1.00 66.31 112 PRO A CA 1
ATOM 861 C C . PRO A 1 112 ? -20.973 -0.255 16.560 1.00 66.31 112 PRO A C 1
ATOM 863 O O . PRO A 1 112 ? -20.651 0.567 15.698 1.00 66.31 112 PRO A O 1
ATOM 866 N N . SER A 1 113 ? -21.972 -1.122 16.369 1.00 64.81 113 SER A N 1
ATOM 867 C CA . SER A 1 113 ? -22.713 -1.287 15.111 1.00 64.81 113 SER A CA 1
ATOM 868 C C . S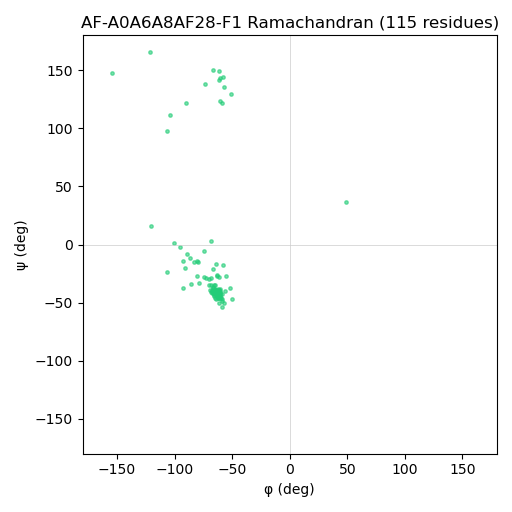ER A 1 113 ? -23.714 -0.170 14.796 1.00 64.81 113 SER A C 1
ATOM 870 O O . SER A 1 113 ? -24.255 -0.169 13.692 1.00 64.81 113 SER A O 1
ATOM 872 N N . SER A 1 114 ? -23.939 0.793 15.695 1.00 58.41 114 SER A N 1
ATOM 873 C CA . SER A 1 114 ? -24.910 1.874 15.495 1.00 58.41 114 SER A CA 1
ATOM 874 C C . SER A 1 114 ? -24.543 3.124 16.305 1.00 58.41 114 SER A C 1
ATOM 876 O O . SER A 1 114 ? -24.027 2.974 17.414 1.00 58.41 114 SER A O 1
ATOM 878 N N . PRO A 1 115 ? -24.849 4.347 15.824 1.00 51.78 115 PRO A N 1
ATOM 879 C CA . PRO A 1 115 ? -25.242 5.406 16.747 1.00 51.78 115 PRO A CA 1
ATOM 880 C C . PRO A 1 115 ? -26.487 4.900 17.487 1.00 51.78 115 PRO A C 1
ATOM 882 O O . PRO A 1 115 ? -27.449 4.471 16.846 1.00 51.78 115 PRO A O 1
ATOM 885 N N . GLY A 1 116 ? -26.440 4.826 18.815 1.00 45.62 116 GLY A N 1
ATOM 886 C CA . GLY A 1 116 ? -27.671 4.614 19.574 1.00 45.62 116 GLY A CA 1
ATOM 887 C C . GLY A 1 116 ? -28.657 5.746 19.251 1.00 45.62 116 GLY A C 1
ATOM 888 O O . GLY A 1 116 ? -28.190 6.863 19.001 1.00 45.62 116 GLY A O 1
ATOM 889 N N . PRO A 1 117 ? -29.972 5.475 19.179 1.00 47.41 117 PRO A N 1
ATOM 890 C CA . PRO A 1 117 ? -30.948 6.534 19.406 1.00 47.41 117 PRO A CA 1
ATOM 891 C C . PRO A 1 117 ? -30.740 7.168 20.789 1.00 47.41 117 PRO A C 1
ATOM 893 O O . PRO A 1 117 ? -30.248 6.457 21.701 1.00 47.41 117 PRO A O 1
#

Foldseek 3Di:
DPPPPQDAQPDALVVLVVLLVQLVQLQVQLVVLVCCCPVVVDDCVSNVVSLVSLCVSCVVVVVVVVVVCVVVVVVDPDVVVVVVVVVVCSVCSVVVSVVSSVSSVVNSVNHDPDDDD

Radius of gyration: 17.28 Å; Cα contacts (8 Å, |Δi|>4): 82; chains: 1; bounding box: 53×29×51 Å

Secondary structure (DSSP, 8-state):
--GGGSPPP-S-HHHHHHHHHHHHHHHHHHHHHHHHHHHH---THHHHHHHHHHHHHHHHHHHHHHHHHHHHHTT---HHHHHHHHHHHHHHHHHHHHHHHHHHHHHHHHS-SS---

Mean predicted aligned error: 9.27 Å